Protein AF-A0A6J1DYN1-F1 (afdb_monomer_lite)

pLDDT: mean 83.92, std 8.07, range [42.78, 91.81]

Organism: Momordica charantia (NCBI:txid3673)

Secondary structure (DSSP, 8-state):
-----S-HHHHHHHHHHHHHSS---GGGEEEEEEEEETTEEEEEEEEE-TT-SS-SEEEEEEEEETTEEEEEEEEE-TTTHHHHHHHHHHHHHH---

InterPro domains:
  IPR002683 PsbP, C-terminal [PF01789] (4-96)
  IPR016123 Mog1/PsbP, alpha/beta/alpha sandwich [SSF55724] (3-96)

Foldseek 3Di:
DADDPDDLVVVCQVCVCVQLVHHDDPVQWPDWDWDDDDNKIKIWTWGQRCPGPQERTKIWIWIDDDPDIDIDIDHYYPVCCVVCVVVSVVVNVPDDD

Radius of gyration: 12.98 Å; chains: 1; bounding box: 28×28×34 Å

Sequence (97 aa):
MGRDIGSPEKVIASLGPFVTGNSYDPEELLEASVEKLGDQTYYKYTLETPYALTGTHNLAKATAKGSTVVLFVASANDKQWPASEKILRTMLDSFQL

Structure (mmCIF, N/CA/C/O backbone):
data_AF-A0A6J1DYN1-F1
#
_entry.id   AF-A0A6J1DYN1-F1
#
loop_
_atom_site.group_PDB
_atom_site.id
_atom_site.type_symbol
_atom_site.label_atom_id
_atom_site.label_alt_id
_atom_site.label_comp_id
_atom_site.label_asym_id
_atom_site.label_entity_id
_atom_site.label_seq_id
_atom_site.pdbx_PDB_ins_code
_atom_site.Cartn_x
_atom_site.Cartn_y
_atom_site.Cartn_z
_atom_site.occupancy
_atom_site.B_iso_or_equiv
_atom_site.auth_seq_id
_atom_site.auth_comp_id
_atom_site.auth_asym_id
_atom_site.auth_atom_id
_atom_site.pdbx_PDB_model_num
ATOM 1 N N . MET A 1 1 ? -14.862 11.343 16.461 1.00 42.78 1 MET A N 1
ATOM 2 C CA . MET A 1 1 ? -14.061 10.206 16.984 1.00 42.78 1 MET A CA 1
ATOM 3 C C . MET A 1 1 ? -13.868 9.224 15.835 1.00 42.78 1 MET A C 1
ATOM 5 O O . MET A 1 1 ? -14.723 8.376 15.601 1.00 42.78 1 MET A O 1
ATOM 9 N N . GLY A 1 2 ? -12.816 9.422 15.039 1.00 50.56 2 GLY A N 1
ATOM 10 C CA . GLY A 1 2 ? -12.554 8.594 13.863 1.00 50.56 2 GLY A CA 1
ATOM 11 C C . GLY A 1 2 ? -12.332 7.137 14.226 1.00 50.56 2 GLY A C 1
ATOM 12 O O . GLY A 1 2 ? -11.570 6.840 15.145 1.00 50.56 2 GLY A O 1
ATOM 13 N N . ARG A 1 3 ? -13.034 6.236 13.535 1.00 56.50 3 ARG A N 1
ATOM 14 C CA . ARG A 1 3 ? -12.886 4.794 13.730 1.00 56.50 3 ARG A CA 1
ATOM 15 C C . ARG A 1 3 ? -11.495 4.382 13.268 1.00 56.50 3 ARG A C 1
ATOM 17 O O . ARG A 1 3 ? -11.204 4.403 12.077 1.00 56.50 3 ARG A O 1
ATOM 24 N N . ASP A 1 4 ? -10.659 4.027 14.229 1.00 64.88 4 ASP A N 1
ATOM 25 C CA . ASP A 1 4 ? -9.435 3.286 13.978 1.00 64.88 4 ASP A CA 1
ATOM 26 C C . ASP A 1 4 ? -9.839 1.875 13.524 1.00 64.88 4 ASP A C 1
ATOM 28 O O . ASP A 1 4 ? -10.564 1.179 14.241 1.00 64.88 4 ASP A O 1
ATOM 32 N N . ILE A 1 5 ? -9.456 1.482 12.307 1.00 73.00 5 ILE A N 1
ATOM 33 C CA . ILE A 1 5 ? -9.698 0.120 11.787 1.00 73.00 5 ILE A CA 1
ATOM 34 C C . ILE A 1 5 ? -8.599 -0.861 12.192 1.00 73.00 5 ILE A C 1
ATOM 36 O O . ILE A 1 5 ? -8.600 -2.013 11.759 1.00 73.00 5 ILE A O 1
ATOM 40 N N . GLY A 1 6 ? -7.702 -0.421 13.071 1.00 76.88 6 GLY A N 1
ATOM 41 C CA . GLY A 1 6 ? -6.595 -1.191 13.598 1.00 76.88 6 GLY A CA 1
ATOM 42 C C . GLY A 1 6 ? -5.256 -0.620 13.153 1.00 76.88 6 GLY A C 1
ATOM 43 O O . GLY A 1 6 ? -5.166 0.373 12.433 1.00 76.88 6 GLY A O 1
ATOM 44 N N . SER A 1 7 ? -4.195 -1.287 13.591 1.00 80.94 7 SER A N 1
ATOM 45 C CA . SER A 1 7 ? -2.828 -0.917 13.243 1.00 80.94 7 SER A CA 1
ATOM 46 C C . SER A 1 7 ? -2.605 -1.017 11.725 1.00 80.94 7 SER A C 1
ATOM 48 O O . SER A 1 7 ? -3.136 -1.952 11.107 1.00 80.94 7 SER A O 1
ATOM 50 N N . PRO A 1 8 ? -1.826 -0.101 11.119 1.00 82.19 8 PRO A N 1
ATOM 51 C CA . PRO A 1 8 ? -1.544 -0.103 9.684 1.00 82.19 8 PRO A CA 1
ATOM 52 C C . PRO A 1 8 ? -1.097 -1.472 9.162 1.00 82.19 8 PRO A C 1
ATOM 54 O O . PRO A 1 8 ? -1.493 -1.849 8.063 1.00 82.19 8 PRO A O 1
ATOM 57 N N . GLU A 1 9 ? -0.365 -2.244 9.963 1.00 81.94 9 GLU A N 1
ATOM 58 C CA . GLU A 1 9 ? 0.138 -3.582 9.644 1.00 81.94 9 GLU A CA 1
ATOM 59 C C . GLU A 1 9 ? -0.995 -4.604 9.489 1.00 81.94 9 GLU A C 1
ATOM 61 O O . GLU A 1 9 ? -0.978 -5.424 8.577 1.00 81.94 9 GLU A O 1
ATOM 66 N N . LYS A 1 10 ? -2.023 -4.549 10.347 1.00 84.06 10 LYS A N 1
ATOM 67 C CA . LYS A 1 10 ? -3.193 -5.443 10.242 1.00 84.06 10 LYS A CA 1
ATOM 68 C C . LYS A 1 10 ? -4.058 -5.095 9.042 1.00 84.06 10 LYS A C 1
ATOM 70 O O . LYS A 1 10 ? -4.606 -5.986 8.389 1.00 84.06 10 LYS A O 1
ATOM 75 N N . VAL A 1 11 ? -4.186 -3.799 8.777 1.00 87.19 11 VAL A N 1
ATOM 76 C CA . VAL A 1 11 ? -4.947 -3.286 7.643 1.00 87.19 11 VAL A CA 1
ATOM 77 C C . VAL A 1 11 ? -4.275 -3.727 6.343 1.00 87.19 11 VAL A C 1
ATOM 79 O O . VAL A 1 11 ? -4.932 -4.381 5.539 1.00 87.19 11 VAL A O 1
ATOM 82 N N . ILE A 1 12 ? -2.968 -3.496 6.164 1.00 85.75 12 ILE A N 1
ATOM 83 C CA . ILE A 1 12 ? -2.263 -3.955 4.958 1.00 85.75 12 ILE A CA 1
ATOM 84 C C . ILE A 1 12 ? -2.156 -5.477 4.880 1.00 85.75 12 ILE A C 1
ATOM 86 O O . ILE A 1 12 ? -2.302 -6.012 3.797 1.00 85.75 12 ILE A O 1
ATOM 90 N N . ALA A 1 13 ? -2.023 -6.212 5.987 1.00 85.69 13 ALA A N 1
ATOM 91 C CA . ALA A 1 13 ? -2.036 -7.677 5.930 1.00 85.69 13 ALA A CA 1
ATOM 92 C C . ALA A 1 13 ? -3.371 -8.233 5.398 1.00 85.69 13 ALA A C 1
ATOM 94 O O . ALA A 1 13 ? -3.395 -9.242 4.698 1.00 85.69 13 ALA A O 1
ATOM 95 N N . SER A 1 14 ? -4.485 -7.558 5.702 1.00 86.19 14 SER A N 1
ATOM 96 C CA . SER A 1 14 ? -5.817 -7.946 5.216 1.00 86.19 14 SER A CA 1
ATOM 97 C C . SER A 1 14 ? -6.080 -7.463 3.787 1.00 86.19 14 SER A C 1
ATOM 99 O O . SER A 1 14 ? -6.782 -8.123 3.024 1.00 86.19 14 SER A O 1
ATOM 101 N N . LEU A 1 15 ? -5.544 -6.291 3.436 1.00 86.38 15 LEU A N 1
ATOM 102 C CA . LEU A 1 15 ? -5.784 -5.622 2.158 1.00 86.38 15 LEU A CA 1
ATOM 103 C C . LEU A 1 15 ? -4.727 -5.939 1.097 1.00 86.38 15 LEU A C 1
ATOM 105 O O . LEU A 1 15 ? -4.984 -5.769 -0.088 1.00 86.38 15 LEU A O 1
ATOM 109 N N . GLY A 1 16 ? -3.558 -6.416 1.498 1.00 84.12 16 GLY A N 1
ATOM 110 C CA . GLY A 1 16 ? -2.396 -6.611 0.646 1.00 84.12 16 GLY A CA 1
ATOM 111 C C . GLY A 1 16 ? -2.648 -7.574 -0.515 1.00 84.12 16 GLY A C 1
ATOM 112 O O . GLY A 1 16 ? -2.280 -7.209 -1.625 1.00 84.12 16 GLY A O 1
ATOM 113 N N . PRO A 1 17 ? -3.405 -8.681 -0.361 1.00 86.81 17 PRO A N 1
ATOM 114 C CA . PRO A 1 17 ? -3.846 -9.485 -1.504 1.00 86.81 17 PRO A CA 1
ATOM 115 C C . PRO A 1 17 ? -4.616 -8.711 -2.583 1.00 86.81 17 PRO A C 1
ATOM 117 O O . PRO A 1 17 ? -4.517 -9.028 -3.764 1.00 86.81 17 PRO A O 1
ATOM 120 N N . PHE A 1 18 ? -5.369 -7.674 -2.204 1.00 85.38 18 PHE A N 1
ATOM 121 C CA . PHE A 1 18 ? -6.082 -6.808 -3.150 1.00 85.38 18 PHE A CA 1
ATOM 122 C C . PHE A 1 18 ? -5.168 -5.760 -3.796 1.00 85.38 18 PHE A C 1
ATOM 124 O O . PHE A 1 18 ? -5.515 -5.211 -4.839 1.00 85.38 18 PHE A O 1
ATOM 131 N N . VAL A 1 19 ? -4.016 -5.481 -3.183 1.00 84.00 19 VAL A N 1
ATOM 132 C CA . VAL A 1 19 ? -2.989 -4.574 -3.705 1.00 84.00 19 VAL A CA 1
ATOM 133 C C . VAL A 1 19 ? -2.065 -5.316 -4.676 1.00 84.00 19 VAL A C 1
ATOM 135 O O . VAL A 1 19 ? -1.893 -4.891 -5.816 1.00 84.00 19 VAL A O 1
ATOM 138 N N . THR A 1 20 ? -1.513 -6.454 -4.249 1.00 82.00 20 THR A N 1
ATOM 139 C CA . THR A 1 20 ? -0.541 -7.260 -5.010 1.00 82.00 20 THR A CA 1
ATOM 140 C C . THR A 1 20 ? -1.206 -8.215 -6.010 1.00 82.00 20 THR A C 1
ATOM 142 O O . THR A 1 20 ? -0.573 -8.718 -6.941 1.00 82.00 20 THR A O 1
ATOM 145 N N . GLY A 1 21 ? -2.500 -8.492 -5.831 1.00 79.88 21 GLY A N 1
ATOM 146 C CA . GLY A 1 21 ? -3.226 -9.507 -6.594 1.00 79.88 21 GLY A CA 1
ATOM 147 C C . GLY A 1 21 ? -2.872 -10.951 -6.210 1.00 79.88 21 GLY A C 1
ATOM 148 O O . GLY A 1 21 ? -3.343 -11.872 -6.877 1.00 79.88 21 GLY A O 1
ATOM 149 N N . ASN A 1 22 ? -2.047 -11.173 -5.177 1.00 80.69 22 ASN A N 1
ATOM 150 C CA . ASN A 1 22 ? -1.675 -12.499 -4.669 1.00 80.69 22 ASN A CA 1
ATOM 151 C C . ASN A 1 22 ? -1.594 -12.528 -3.119 1.00 80.69 22 ASN A C 1
ATOM 153 O O . ASN A 1 22 ? -2.579 -12.244 -2.446 1.00 80.69 22 ASN A O 1
ATOM 157 N N . SER A 1 23 ? -0.470 -12.941 -2.533 1.00 79.62 23 SER A N 1
ATOM 158 C CA . SER A 1 23 ? -0.160 -12.857 -1.109 1.00 79.62 23 SER A CA 1
ATOM 159 C C . SER A 1 23 ? 0.590 -11.561 -0.797 1.00 79.62 23 SER A C 1
ATOM 161 O O . SER A 1 23 ? 1.404 -11.102 -1.584 1.00 79.62 23 SER A O 1
ATOM 163 N N . TYR A 1 24 ? 0.328 -10.983 0.369 1.00 83.62 24 TYR A N 1
ATOM 164 C CA . TYR A 1 24 ? 1.112 -9.860 0.874 1.00 83.62 24 TYR A CA 1
ATOM 165 C C . TYR A 1 24 ? 2.413 -10.360 1.497 1.00 83.62 24 TYR A C 1
ATOM 167 O O . TYR A 1 24 ? 2.356 -11.204 2.397 1.00 83.62 24 TYR A O 1
ATOM 175 N N . ASP A 1 25 ? 3.542 -9.802 1.070 1.00 84.56 25 ASP A N 1
ATOM 176 C CA . ASP A 1 25 ? 4.823 -9.975 1.746 1.00 84.56 25 ASP A CA 1
ATOM 177 C C . ASP A 1 25 ? 5.204 -8.679 2.494 1.00 84.56 25 ASP A C 1
ATOM 179 O O . ASP A 1 25 ? 5.269 -7.608 1.886 1.00 84.56 25 ASP A O 1
ATOM 183 N N . PRO A 1 26 ? 5.448 -8.725 3.817 1.00 82.62 26 PRO A N 1
ATOM 184 C CA . PRO A 1 26 ? 5.943 -7.574 4.567 1.00 82.62 26 PRO A CA 1
ATOM 185 C C . PRO A 1 26 ? 7.258 -6.989 4.041 1.00 82.62 26 PRO A C 1
ATOM 187 O O . PRO A 1 26 ? 7.502 -5.808 4.272 1.00 82.62 26 PRO A O 1
ATOM 190 N N . GLU A 1 27 ? 8.094 -7.775 3.355 1.00 85.31 27 GLU A N 1
ATOM 191 C CA . GLU A 1 27 ? 9.329 -7.284 2.727 1.00 85.31 27 GLU A CA 1
ATOM 192 C C . GLU A 1 27 ? 9.053 -6.372 1.521 1.00 85.31 27 GLU A C 1
ATOM 194 O O . GLU A 1 27 ? 9.878 -5.520 1.195 1.00 85.31 27 GLU A O 1
ATOM 199 N N . GLU A 1 28 ? 7.879 -6.491 0.894 1.00 85.75 28 GLU A N 1
ATOM 200 C CA . GLU A 1 28 ? 7.450 -5.630 -0.217 1.00 85.75 28 GLU A CA 1
ATOM 201 C C . GLU A 1 28 ? 6.952 -4.260 0.269 1.00 85.75 28 GLU A C 1
ATOM 203 O O . GLU A 1 28 ? 6.794 -3.336 -0.530 1.00 85.75 28 GLU A O 1
ATOM 208 N N . LEU A 1 29 ? 6.690 -4.095 1.571 1.00 88.25 29 LEU A N 1
ATOM 209 C CA . LEU A 1 29 ? 6.260 -2.825 2.146 1.00 88.25 29 LEU A CA 1
ATOM 210 C C . LEU A 1 29 ? 7.462 -1.894 2.335 1.00 88.25 29 LEU A C 1
ATOM 212 O O . LEU A 1 29 ? 8.239 -2.030 3.277 1.00 88.25 29 LEU A O 1
ATOM 216 N N . LEU A 1 30 ? 7.563 -0.883 1.476 1.00 88.19 30 LEU A N 1
ATOM 217 C CA . LEU A 1 30 ? 8.601 0.140 1.575 1.00 88.19 30 LEU A CA 1
ATOM 218 C C . LEU A 1 30 ? 8.295 1.169 2.658 1.00 88.19 30 LEU A C 1
ATOM 220 O O . LEU A 1 30 ? 9.175 1.585 3.409 1.00 88.19 30 LEU A O 1
ATOM 224 N N . GLU A 1 31 ? 7.045 1.622 2.709 1.00 88.69 31 GLU A N 1
ATOM 225 C CA . GLU A 1 31 ? 6.635 2.683 3.618 1.00 88.69 31 GLU A CA 1
ATOM 226 C C . GLU A 1 31 ? 5.179 2.495 4.031 1.00 88.69 31 GLU A C 1
ATOM 228 O O . GLU A 1 31 ? 4.314 2.220 3.199 1.00 88.69 31 GLU A O 1
ATOM 233 N N . ALA A 1 32 ? 4.903 2.698 5.317 1.00 88.44 32 ALA A N 1
ATOM 234 C CA . ALA A 1 32 ? 3.555 2.817 5.846 1.00 88.44 32 ALA A CA 1
ATOM 235 C C . ALA A 1 32 ? 3.449 4.102 6.662 1.00 88.44 32 ALA A C 1
ATOM 237 O O . ALA A 1 32 ? 4.256 4.355 7.558 1.00 88.44 32 ALA A O 1
ATOM 238 N N . SER A 1 33 ? 2.431 4.904 6.376 1.00 87.62 33 SER A N 1
ATOM 239 C CA . SER A 1 33 ? 2.145 6.119 7.127 1.00 87.62 33 SER A CA 1
ATOM 240 C C . SER A 1 33 ? 0.660 6.232 7.434 1.00 87.62 33 SER A C 1
ATOM 242 O O . SER A 1 33 ? -0.205 5.740 6.708 1.00 87.62 33 SER A O 1
ATOM 244 N N . VAL A 1 34 ? 0.356 6.859 8.567 1.00 87.94 34 VAL A N 1
ATOM 245 C CA . VAL A 1 34 ? -1.017 7.085 9.016 1.00 87.94 34 VAL A CA 1
ATOM 246 C C . VAL A 1 34 ? -1.249 8.579 9.098 1.00 87.94 34 VAL A C 1
ATOM 248 O O . VAL A 1 34 ? -0.578 9.287 9.846 1.00 87.94 34 VAL A O 1
ATOM 251 N N . GLU A 1 35 ? -2.235 9.053 8.353 1.00 87.62 35 GLU A N 1
ATOM 252 C CA . GLU A 1 35 ? -2.652 10.445 8.333 1.00 87.62 35 GLU A CA 1
ATOM 253 C C . GLU A 1 35 ? -4.069 10.567 8.880 1.00 87.62 35 GLU A C 1
ATOM 255 O O . GLU A 1 35 ? -4.992 9.885 8.437 1.00 87.62 35 GLU A O 1
ATOM 260 N N . LYS A 1 36 ? -4.270 11.469 9.838 1.00 84.75 36 LYS A N 1
ATOM 261 C CA . LYS A 1 36 ? -5.611 11.854 10.282 1.00 84.75 36 LYS A CA 1
ATOM 262 C C . LYS A 1 36 ? -6.024 13.139 9.584 1.00 84.75 36 LYS A C 1
ATOM 264 O O . LYS A 1 36 ? -5.426 14.186 9.813 1.00 84.75 36 LYS A O 1
ATOM 269 N N . LEU A 1 37 ? -7.079 13.058 8.780 1.00 83.81 37 LEU A N 1
ATOM 270 C CA . LEU A 1 37 ? -7.757 14.212 8.201 1.00 83.81 37 LEU A CA 1
ATOM 271 C C . LEU A 1 37 ? -9.132 14.349 8.857 1.00 83.81 37 LEU A C 1
ATOM 273 O O . LEU A 1 37 ? -10.053 13.577 8.592 1.00 83.81 37 LEU A O 1
ATOM 277 N N . GLY A 1 38 ? -9.255 15.334 9.749 1.00 81.75 38 GLY A N 1
ATOM 278 C CA . GLY A 1 38 ? -10.474 15.573 10.519 1.00 81.75 38 GLY A CA 1
ATOM 279 C C . GLY A 1 38 ? -10.838 14.378 11.403 1.00 81.75 38 GLY A C 1
ATOM 280 O O . GLY A 1 38 ? -10.058 13.962 12.258 1.00 81.75 38 GLY A O 1
ATOM 281 N N . ASP A 1 39 ? -12.027 13.821 11.181 1.00 78.56 39 ASP A N 1
ATOM 282 C CA . ASP A 1 39 ? -12.536 12.639 11.884 1.00 78.56 39 ASP A CA 1
ATOM 283 C C . ASP A 1 39 ? -12.199 11.316 11.178 1.00 78.56 39 ASP A C 1
ATOM 285 O O . ASP A 1 39 ? -12.715 10.267 11.561 1.00 78.56 39 ASP A O 1
ATOM 289 N N . GLN A 1 40 ? -11.353 11.331 10.147 1.00 82.56 40 GLN A N 1
ATOM 290 C CA . GLN A 1 40 ? -11.066 10.151 9.343 1.00 82.56 40 GLN A CA 1
ATOM 291 C C . GLN A 1 40 ? -9.574 9.828 9.327 1.00 82.56 40 GLN A C 1
ATOM 293 O O . GLN A 1 40 ? -8.722 10.697 9.143 1.00 82.56 40 GLN A O 1
ATOM 298 N N . THR A 1 41 ? -9.264 8.551 9.538 1.00 87.00 41 THR A N 1
ATOM 299 C CA . THR A 1 41 ? -7.899 8.030 9.476 1.00 87.00 41 THR A CA 1
ATOM 300 C C . THR A 1 41 ? -7.661 7.434 8.094 1.00 87.00 41 THR A C 1
ATOM 302 O O . THR A 1 41 ? -8.456 6.624 7.605 1.00 87.00 41 THR A O 1
ATOM 305 N N . TYR A 1 42 ? -6.570 7.847 7.467 1.00 89.31 42 TYR A N 1
ATOM 306 C CA . TYR A 1 42 ? -6.072 7.345 6.200 1.00 89.31 42 TYR A CA 1
ATOM 307 C C . TYR A 1 42 ? -4.763 6.613 6.455 1.00 89.31 42 TYR A C 1
ATOM 309 O O . TYR A 1 42 ? -3.860 7.142 7.096 1.00 89.31 42 TYR A O 1
ATOM 317 N N . TYR A 1 43 ? -4.663 5.403 5.935 1.00 90.38 43 TYR A N 1
ATOM 318 C CA . TYR A 1 43 ? -3.468 4.582 6.008 1.00 90.38 43 TYR A CA 1
ATOM 319 C C . TYR A 1 43 ? -2.885 4.531 4.603 1.00 90.38 43 TYR A C 1
ATOM 321 O O . TYR A 1 43 ? -3.551 4.057 3.683 1.00 90.38 43 TYR A O 1
ATOM 329 N N . LYS A 1 44 ? -1.692 5.084 4.421 1.00 91.69 44 LYS A N 1
ATOM 330 C CA . LYS A 1 44 ? -0.970 5.094 3.151 1.00 91.69 44 LYS A CA 1
ATOM 331 C C . LYS A 1 44 ? 0.112 4.028 3.195 1.00 91.69 44 LYS A C 1
ATOM 333 O O . LYS A 1 44 ? 0.805 3.888 4.201 1.00 91.69 44 LYS A O 1
ATOM 338 N N . TYR A 1 45 ? 0.258 3.317 2.091 1.00 90.69 45 TYR A N 1
ATOM 339 C CA . TYR A 1 45 ? 1.242 2.265 1.919 1.00 90.69 45 TYR A CA 1
ATOM 340 C C . TYR A 1 45 ? 1.912 2.423 0.562 1.00 90.69 45 TYR A C 1
ATOM 342 O O . TYR A 1 45 ? 1.239 2.595 -0.458 1.00 90.69 45 TYR A O 1
ATOM 350 N N . THR A 1 46 ? 3.231 2.329 0.563 1.00 90.25 46 THR A N 1
ATOM 351 C CA . THR A 1 46 ? 4.048 2.223 -0.640 1.00 90.25 46 THR A CA 1
ATOM 352 C C . THR A 1 46 ? 4.618 0.819 -0.657 1.00 90.25 46 THR A C 1
ATOM 354 O O . THR A 1 46 ? 5.300 0.431 0.291 1.00 90.25 46 THR A O 1
ATOM 357 N N . LEU A 1 47 ? 4.324 0.061 -1.709 1.00 88.88 47 LEU A N 1
ATOM 358 C CA . LEU A 1 47 ? 4.823 -1.291 -1.886 1.00 88.88 47 LEU A CA 1
ATOM 359 C C . LEU A 1 47 ? 5.606 -1.409 -3.193 1.00 88.88 47 LEU A C 1
ATOM 361 O O . LEU A 1 47 ? 5.194 -0.882 -4.231 1.00 88.88 47 LEU A O 1
ATOM 365 N N . GLU A 1 48 ? 6.710 -2.142 -3.136 1.00 86.69 48 GLU A N 1
ATOM 366 C CA . GLU A 1 48 ? 7.438 -2.632 -4.302 1.00 86.69 48 GLU A CA 1
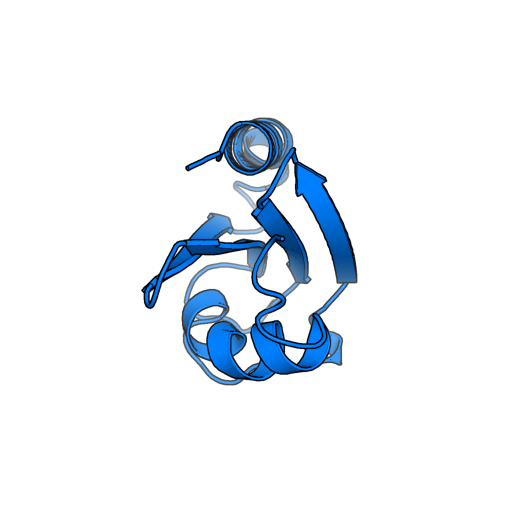ATOM 367 C C . GLU A 1 48 ? 7.277 -4.139 -4.372 1.00 86.69 48 GLU A C 1
ATOM 369 O O . GLU A 1 48 ? 7.818 -4.890 -3.569 1.00 86.69 48 GLU A O 1
ATOM 374 N N . THR A 1 49 ? 6.488 -4.571 -5.342 1.00 83.19 49 THR A N 1
ATOM 375 C CA . THR A 1 49 ? 5.999 -5.938 -5.465 1.00 83.19 49 THR A CA 1
ATOM 376 C C . THR A 1 49 ? 6.445 -6.472 -6.823 1.00 83.19 49 THR A C 1
ATOM 378 O O . THR A 1 49 ? 5.637 -6.571 -7.754 1.00 83.19 49 THR A O 1
ATOM 381 N N . PRO A 1 50 ? 7.740 -6.778 -7.003 1.00 75.56 50 PRO A N 1
ATOM 382 C CA . PRO A 1 50 ? 8.294 -7.171 -8.299 1.00 75.56 50 PRO A CA 1
ATOM 383 C C . PRO A 1 50 ? 7.627 -8.426 -8.887 1.00 75.56 50 PRO A C 1
ATOM 385 O O . PRO A 1 50 ? 7.684 -8.648 -10.096 1.00 75.56 50 PRO A O 1
ATOM 388 N N . TYR A 1 51 ? 6.966 -9.225 -8.042 1.00 73.88 51 TYR A N 1
ATOM 389 C CA . TYR A 1 51 ? 6.271 -10.457 -8.413 1.00 73.88 51 TYR A CA 1
ATOM 390 C C . TYR A 1 51 ? 4.738 -10.341 -8.415 1.00 73.88 51 TYR A C 1
ATOM 392 O O . TYR A 1 51 ? 4.055 -11.333 -8.683 1.00 73.88 51 TYR A O 1
ATOM 400 N N . ALA A 1 52 ? 4.179 -9.166 -8.114 1.00 76.00 52 ALA A N 1
ATOM 401 C CA . ALA A 1 52 ? 2.735 -8.962 -8.143 1.00 76.00 52 ALA A CA 1
ATOM 402 C C . ALA A 1 52 ? 2.180 -9.023 -9.569 1.00 76.00 52 ALA A C 1
ATOM 404 O O . ALA A 1 52 ? 2.820 -8.639 -10.549 1.00 76.00 52 ALA A O 1
ATOM 405 N N . LEU A 1 53 ? 0.924 -9.453 -9.673 1.00 70.06 53 LEU A N 1
ATOM 406 C CA . LEU A 1 53 ? 0.213 -9.540 -10.952 1.00 70.06 53 LEU A CA 1
ATOM 407 C C . LEU A 1 53 ? -0.309 -8.174 -11.428 1.00 70.06 53 LEU A C 1
ATOM 409 O O . LEU A 1 53 ? -0.639 -8.015 -12.602 1.00 70.06 53 LEU A O 1
ATOM 413 N N . THR A 1 54 ? -0.404 -7.196 -10.523 1.00 70.31 54 THR A N 1
ATOM 414 C CA . THR A 1 54 ? -1.010 -5.873 -10.749 1.00 70.31 54 THR A CA 1
ATOM 415 C C . THR A 1 54 ? -0.006 -4.795 -11.175 1.00 70.31 54 THR A C 1
ATOM 417 O O . THR A 1 54 ? -0.418 -3.767 -11.717 1.00 70.31 54 THR A O 1
ATOM 420 N N . GLY A 1 55 ? 1.296 -5.014 -10.971 1.00 74.94 55 GLY A N 1
ATOM 421 C CA . GLY A 1 55 ? 2.370 -4.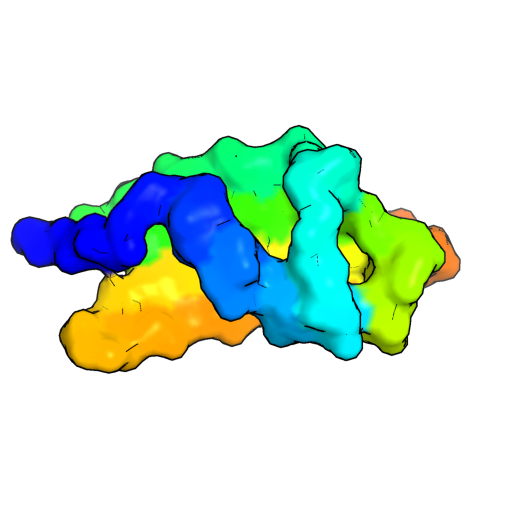055 -11.245 1.00 74.94 55 GLY A CA 1
ATOM 422 C C . GLY A 1 55 ? 3.527 -4.211 -10.258 1.00 74.94 55 GLY A C 1
ATOM 423 O O . GLY A 1 55 ? 3.349 -4.795 -9.195 1.00 74.94 55 GLY A O 1
ATOM 424 N N . THR A 1 56 ? 4.705 -3.698 -10.608 1.00 84.06 56 THR A N 1
ATOM 425 C CA . THR A 1 56 ? 5.909 -3.781 -9.765 1.00 84.06 56 THR A CA 1
ATOM 426 C C . THR A 1 56 ? 5.948 -2.702 -8.687 1.00 84.06 56 THR A C 1
ATOM 428 O O . THR A 1 56 ? 6.488 -2.936 -7.612 1.00 84.06 56 THR A O 1
ATOM 431 N N . HIS A 1 57 ? 5.313 -1.554 -8.927 1.00 88.81 57 HIS A N 1
ATOM 432 C CA . HIS A 1 57 ? 5.154 -0.487 -7.947 1.00 88.81 57 HIS A CA 1
ATOM 433 C C . HIS A 1 57 ? 3.676 -0.279 -7.627 1.00 88.81 57 HIS A C 1
ATOM 435 O O . HIS A 1 57 ? 2.855 -0.064 -8.526 1.00 88.81 57 HIS A O 1
ATOM 441 N N . ASN A 1 58 ? 3.343 -0.302 -6.340 1.00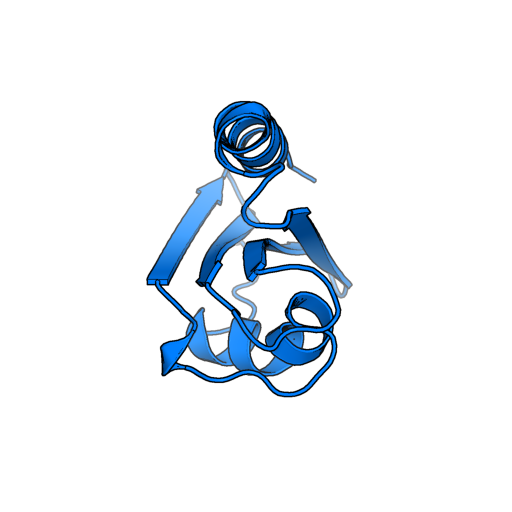 88.69 58 ASN A N 1
ATOM 442 C CA . ASN A 1 58 ? 1.980 -0.175 -5.849 1.00 88.69 58 ASN A CA 1
ATOM 443 C C . ASN A 1 58 ? 1.887 0.906 -4.771 1.00 88.69 58 ASN A C 1
ATOM 445 O O . ASN A 1 58 ? 2.591 0.887 -3.766 1.00 88.69 58 ASN A O 1
ATOM 449 N N . LEU A 1 59 ? 0.966 1.844 -4.964 1.00 90.94 59 LEU A N 1
ATOM 450 C CA . LEU A 1 59 ? 0.565 2.819 -3.957 1.00 90.94 59 LEU A CA 1
ATOM 451 C C . LEU A 1 59 ? -0.837 2.468 -3.487 1.00 90.94 59 LEU A C 1
ATOM 453 O O . LEU A 1 59 ? -1.770 2.409 -4.287 1.00 90.94 59 LEU A O 1
ATOM 457 N N . ALA A 1 60 ? -0.998 2.267 -2.188 1.00 90.94 60 ALA A N 1
ATOM 458 C CA . ALA A 1 60 ? -2.283 1.957 -1.592 1.00 90.94 60 ALA A CA 1
ATOM 459 C C . ALA A 1 60 ? -2.657 2.996 -0.535 1.00 90.94 60 ALA A C 1
ATOM 461 O O . ALA A 1 60 ? -1.825 3.451 0.248 1.00 90.94 60 ALA A O 1
ATOM 462 N N . LYS A 1 61 ? -3.932 3.378 -0.500 1.00 91.81 61 LYS A N 1
ATOM 463 C CA . LYS A 1 61 ? -4.501 4.229 0.545 1.00 91.81 61 LYS A CA 1
ATOM 464 C C . LYS A 1 61 ? -5.805 3.626 1.026 1.00 91.81 61 LYS A C 1
ATOM 466 O O . LYS A 1 61 ? -6.765 3.515 0.269 1.00 91.81 61 LYS A O 1
ATOM 471 N N . ALA A 1 62 ? -5.831 3.232 2.288 1.00 89.62 62 ALA A N 1
ATOM 472 C CA . ALA A 1 62 ? -6.997 2.670 2.939 1.00 89.62 62 ALA A CA 1
ATOM 473 C C . ALA A 1 62 ? -7.618 3.691 3.890 1.00 89.62 62 ALA A C 1
ATOM 475 O O . ALA A 1 62 ? -6.925 4.465 4.550 1.00 89.62 62 ALA A O 1
ATOM 476 N N . THR A 1 63 ? -8.940 3.686 3.992 1.00 89.06 63 THR A N 1
ATOM 477 C CA . THR A 1 63 ? -9.656 4.472 4.993 1.00 89.06 63 THR A CA 1
ATOM 478 C C . THR A 1 63 ? -10.967 3.804 5.382 1.00 89.06 63 THR A C 1
ATOM 480 O O . THR A 1 63 ? -11.522 2.994 4.639 1.00 89.06 63 THR A O 1
ATOM 483 N N . ALA A 1 64 ? -11.470 4.148 6.561 1.00 85.31 64 ALA A N 1
ATOM 484 C CA . ALA A 1 64 ? -12.696 3.603 7.112 1.00 85.31 64 ALA A CA 1
ATOM 485 C C . ALA A 1 64 ? -13.759 4.684 7.241 1.00 85.31 64 ALA A C 1
ATOM 487 O O . ALA A 1 64 ? -13.549 5.696 7.915 1.00 85.31 64 ALA A O 1
ATOM 488 N N . LYS A 1 65 ? -14.928 4.461 6.640 1.00 81.88 65 LYS A N 1
ATOM 489 C CA . LYS A 1 65 ? -16.095 5.337 6.768 1.00 81.88 65 LYS A CA 1
ATOM 490 C C . LYS A 1 65 ? -17.300 4.505 7.168 1.00 81.88 65 LYS A C 1
ATOM 492 O O . LYS A 1 65 ? -17.804 3.691 6.396 1.00 81.88 65 LYS A O 1
ATOM 497 N N . GLY A 1 66 ? -17.791 4.702 8.386 1.00 77.69 66 GLY A N 1
ATOM 498 C CA . GLY A 1 66 ? -18.901 3.883 8.854 1.00 77.69 66 GLY A CA 1
ATOM 499 C C . GLY A 1 66 ? -18.475 2.419 9.028 1.00 77.69 66 GLY A C 1
ATOM 500 O O . GLY A 1 66 ? -17.433 2.128 9.609 1.00 77.69 66 GLY A O 1
ATOM 501 N N . SER A 1 67 ? -19.290 1.502 8.515 1.00 78.94 67 SER A N 1
ATOM 502 C CA . SER A 1 67 ? -18.994 0.065 8.411 1.00 78.94 67 SER A CA 1
ATOM 503 C C . SER A 1 67 ? -18.226 -0.317 7.137 1.00 78.94 67 SER A C 1
ATOM 505 O O . SER A 1 67 ? -18.006 -1.501 6.906 1.00 78.94 67 SER A O 1
ATOM 507 N N . THR A 1 68 ? -17.853 0.652 6.293 1.00 82.00 68 THR A N 1
ATOM 508 C CA . THR A 1 68 ? -17.190 0.399 5.007 1.00 82.00 68 THR A CA 1
ATOM 509 C C . THR A 1 68 ? -15.712 0.757 5.090 1.00 82.00 68 THR A C 1
ATOM 511 O O . THR A 1 68 ? -15.350 1.837 5.563 1.00 82.00 68 THR A O 1
ATOM 514 N N . VAL A 1 69 ? -14.864 -0.142 4.599 1.00 84.25 69 VAL A N 1
ATOM 515 C CA . VAL A 1 69 ? -13.451 0.133 4.333 1.00 84.25 69 VAL A CA 1
ATOM 516 C C . VAL A 1 69 ? -13.312 0.399 2.845 1.00 84.25 69 VAL A C 1
ATOM 518 O O . VAL A 1 69 ? -13.805 -0.374 2.027 1.00 84.25 69 VAL A O 1
ATOM 521 N N . VAL A 1 70 ? -12.661 1.502 2.502 1.00 87.62 70 VAL A N 1
ATOM 522 C CA . VAL A 1 70 ? -12.344 1.844 1.121 1.00 87.62 70 VAL A CA 1
ATOM 523 C C . VAL A 1 70 ? -10.843 1.749 0.953 1.00 87.62 70 VAL A C 1
ATOM 525 O O . VAL A 1 70 ? -10.087 2.369 1.701 1.00 87.62 70 VAL A O 1
ATOM 528 N N . LEU A 1 71 ? -10.433 0.959 -0.031 1.00 89.38 71 LEU A N 1
ATOM 529 C CA . LEU A 1 71 ? -9.052 0.793 -0.440 1.00 89.38 71 LEU A CA 1
ATOM 530 C C . LEU A 1 71 ? -8.909 1.374 -1.843 1.00 89.38 71 LEU A C 1
ATOM 532 O O . LEU A 1 71 ? -9.557 0.918 -2.782 1.00 89.38 71 LEU A O 1
ATOM 536 N N . PHE A 1 72 ? -8.052 2.374 -1.969 1.00 90.44 72 PHE A N 1
ATOM 537 C CA . PHE A 1 72 ? -7.591 2.882 -3.245 1.00 90.44 72 PHE A CA 1
ATOM 538 C C . PHE A 1 72 ? -6.232 2.255 -3.548 1.00 90.44 72 PHE A C 1
ATOM 540 O O . PHE A 1 72 ? -5.332 2.341 -2.714 1.00 90.44 72 PHE A O 1
ATOM 547 N N . VAL A 1 73 ? -6.085 1.641 -4.720 1.00 89.25 73 VAL A N 1
ATOM 548 C CA . VAL A 1 73 ? -4.820 1.064 -5.190 1.00 89.25 73 VAL A CA 1
ATOM 549 C C . VAL A 1 73 ? -4.472 1.678 -6.536 1.00 89.25 73 VAL A C 1
ATOM 551 O O . VAL A 1 73 ? -5.291 1.687 -7.453 1.00 89.25 73 VAL A O 1
ATOM 554 N N . ALA A 1 74 ? -3.250 2.179 -6.644 1.00 89.12 74 ALA A N 1
ATOM 555 C CA . ALA A 1 74 ? -2.648 2.674 -7.865 1.00 89.12 74 ALA A CA 1
ATOM 556 C C . ALA A 1 74 ? -1.386 1.859 -8.150 1.00 89.12 74 ALA A C 1
ATOM 558 O O . ALA A 1 74 ? -0.408 1.951 -7.411 1.00 89.12 74 ALA A O 1
ATOM 559 N N . SER A 1 75 ? -1.417 1.074 -9.223 1.00 87.06 75 SER A N 1
ATOM 560 C CA . SER A 1 75 ? -0.307 0.224 -9.640 1.00 87.06 75 SER A CA 1
ATOM 561 C C . SER A 1 75 ? 0.315 0.721 -10.943 1.00 87.06 75 SER A C 1
ATOM 563 O O . SER A 1 75 ? -0.360 1.291 -11.805 1.00 87.06 75 SER A O 1
ATOM 565 N N . ALA A 1 76 ? 1.617 0.511 -11.095 1.00 88.88 76 ALA A N 1
ATOM 566 C CA . ALA A 1 76 ? 2.338 0.741 -12.339 1.00 88.88 76 ALA A CA 1
ATOM 567 C C . ALA A 1 76 ? 3.539 -0.205 -12.445 1.00 88.88 76 ALA A C 1
ATOM 569 O O . ALA A 1 76 ? 4.057 -0.701 -11.447 1.00 88.88 76 ALA A O 1
ATOM 570 N N . ASN A 1 77 ? 3.974 -0.475 -13.674 1.00 87.31 77 ASN A N 1
ATOM 571 C CA . ASN A 1 77 ? 5.209 -1.220 -13.922 1.00 87.31 77 ASN A CA 1
ATOM 572 C C . ASN A 1 77 ? 6.432 -0.288 -13.996 1.00 87.31 77 ASN A C 1
ATOM 574 O O . ASN A 1 77 ? 6.282 0.924 -14.166 1.00 87.31 77 ASN A O 1
ATOM 578 N N . ASP A 1 78 ? 7.637 -0.860 -13.981 1.00 85.88 78 ASP A N 1
ATOM 579 C CA . ASP A 1 78 ? 8.914 -0.121 -14.014 1.00 85.88 78 ASP A CA 1
ATOM 580 C C . ASP A 1 78 ? 9.040 0.848 -15.198 1.00 85.88 78 ASP A C 1
ATOM 582 O O . ASP A 1 78 ? 9.700 1.880 -15.105 1.00 85.88 78 ASP A O 1
ATOM 586 N N . LYS A 1 79 ? 8.402 0.546 -16.339 1.00 87.25 79 LYS A N 1
ATOM 587 C CA . LYS A 1 79 ? 8.435 1.428 -17.518 1.00 87.25 79 LYS A CA 1
ATOM 588 C C . LYS A 1 79 ? 7.534 2.648 -17.341 1.00 87.25 79 LYS A C 1
ATOM 590 O O . LYS A 1 79 ? 7.841 3.718 -17.858 1.00 87.25 79 LYS A O 1
ATOM 595 N N . GLN A 1 80 ? 6.405 2.478 -16.658 1.00 87.12 80 GLN A N 1
ATOM 596 C CA . GLN A 1 80 ? 5.414 3.527 -16.425 1.00 87.12 80 GLN A CA 1
ATOM 597 C C . GLN A 1 80 ? 5.749 4.373 -15.198 1.00 87.12 80 GLN A C 1
ATOM 599 O O . GLN A 1 80 ? 5.402 5.556 -15.178 1.00 87.12 80 GLN A O 1
ATOM 604 N N . TRP A 1 81 ? 6.412 3.786 -14.200 1.00 87.12 81 TRP A N 1
ATOM 605 C CA . TRP A 1 81 ? 6.668 4.409 -12.906 1.00 87.12 81 TRP A CA 1
ATOM 606 C C . TRP A 1 81 ? 7.379 5.765 -13.006 1.00 87.12 81 TRP A C 1
ATOM 608 O O . TRP A 1 81 ? 6.813 6.734 -12.506 1.00 87.12 81 TRP A O 1
ATOM 618 N N . PRO A 1 82 ? 8.492 5.936 -13.750 1.00 88.69 82 PRO A N 1
ATOM 619 C CA . PRO A 1 82 ? 9.190 7.224 -13.813 1.00 88.69 82 PRO A CA 1
ATOM 620 C C . PRO A 1 82 ? 8.326 8.370 -14.360 1.00 88.69 82 PRO A C 1
ATOM 622 O O . PRO A 1 82 ? 8.489 9.523 -13.969 1.00 88.69 82 PRO A O 1
ATOM 625 N N . ALA A 1 83 ? 7.398 8.064 -15.272 1.00 89.88 83 ALA A N 1
ATOM 626 C CA . ALA A 1 83 ? 6.495 9.052 -15.862 1.00 89.88 83 ALA A CA 1
ATOM 627 C C . ALA A 1 83 ? 5.210 9.253 -15.041 1.00 89.88 83 ALA A C 1
ATOM 629 O O . ALA A 1 83 ? 4.608 10.327 -15.087 1.00 89.88 83 ALA A O 1
ATOM 630 N N . SER A 1 84 ? 4.780 8.226 -14.305 1.00 88.81 84 SER A N 1
ATOM 631 C CA . SER A 1 84 ? 3.465 8.183 -13.657 1.00 88.81 84 SER A CA 1
ATOM 632 C C . SER A 1 84 ? 3.533 8.411 -12.154 1.00 88.81 84 SER A C 1
ATOM 634 O O . SER A 1 84 ? 2.545 8.873 -11.597 1.00 88.81 84 SER A O 1
ATOM 636 N N . GLU A 1 85 ? 4.667 8.157 -11.494 1.00 88.19 85 GLU A N 1
ATOM 637 C CA . GLU A 1 85 ? 4.818 8.198 -10.033 1.00 88.19 85 GLU A CA 1
ATOM 638 C C . GLU A 1 85 ? 4.245 9.490 -9.453 1.00 88.19 85 GLU A C 1
ATOM 640 O O . GLU A 1 85 ? 3.391 9.455 -8.569 1.00 88.19 85 GLU A O 1
ATOM 645 N N . LYS A 1 86 ? 4.650 10.644 -9.995 1.00 89.88 86 LYS A N 1
ATOM 646 C CA . LYS A 1 86 ? 4.176 11.947 -9.519 1.00 89.88 86 LYS A CA 1
ATOM 647 C C . LYS A 1 86 ? 2.653 12.078 -9.616 1.00 89.88 86 LYS A C 1
ATOM 649 O O . LYS A 1 86 ? 2.020 12.618 -8.709 1.00 89.88 86 LYS A O 1
ATOM 654 N N . ILE A 1 87 ? 2.065 11.588 -10.706 1.00 91.12 87 ILE A N 1
ATOM 655 C CA . ILE A 1 87 ? 0.619 11.634 -10.939 1.00 91.12 87 ILE A CA 1
ATOM 656 C C . ILE A 1 87 ? -0.094 10.667 -9.990 1.00 91.12 87 ILE A C 1
ATOM 658 O O . ILE A 1 87 ? -1.054 11.069 -9.341 1.00 91.12 87 ILE A O 1
ATOM 662 N N . LEU A 1 88 ? 0.399 9.434 -9.852 1.00 89.38 88 LEU A N 1
ATOM 663 C CA . LEU A 1 88 ? -0.178 8.413 -8.975 1.00 89.38 88 LEU A CA 1
ATOM 664 C C . LEU A 1 88 ? -0.117 8.843 -7.504 1.00 89.38 88 LEU A C 1
ATOM 666 O O . LEU A 1 88 ? -1.116 8.731 -6.800 1.00 89.38 88 LEU A O 1
ATOM 670 N N . ARG A 1 89 ? 1.004 9.426 -7.058 1.00 88.94 89 ARG A N 1
ATOM 671 C CA . 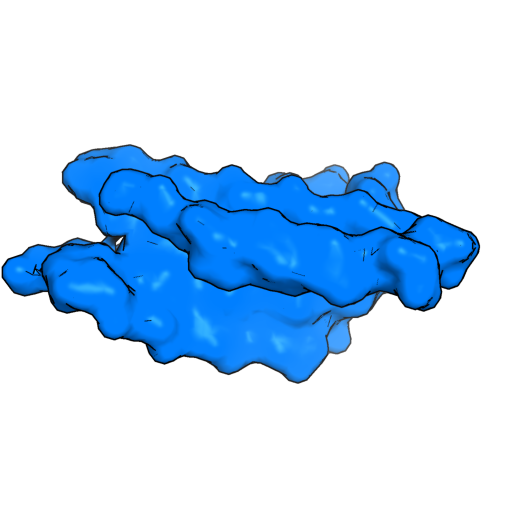ARG A 1 89 ? 1.127 10.032 -5.722 1.00 88.94 89 ARG A CA 1
ATOM 672 C C . ARG A 1 89 ? 0.139 11.182 -5.534 1.00 88.94 89 ARG A C 1
ATOM 674 O O . ARG A 1 89 ? -0.551 11.226 -4.525 1.00 88.94 89 ARG A O 1
ATOM 681 N N . THR A 1 90 ? -0.019 12.053 -6.533 1.00 90.38 90 THR A N 1
ATOM 682 C CA . THR A 1 90 ? -1.010 13.145 -6.473 1.00 90.38 90 THR A CA 1
ATOM 683 C C . THR A 1 90 ? -2.447 12.609 -6.388 1.00 90.38 90 THR A C 1
ATOM 685 O O . THR A 1 90 ? -3.263 13.128 -5.624 1.00 90.38 90 THR A O 1
ATOM 688 N N . MET A 1 91 ? -2.776 11.552 -7.139 1.00 89.56 91 MET A N 1
ATOM 689 C CA . MET A 1 91 ? -4.075 10.871 -7.051 1.00 89.56 91 MET A CA 1
ATOM 690 C C . MET A 1 91 ? -4.293 10.266 -5.658 1.00 89.56 91 MET A C 1
ATOM 692 O O . MET A 1 91 ? -5.349 10.461 -5.062 1.00 89.56 91 MET A O 1
ATOM 696 N N . LEU A 1 92 ? -3.276 9.600 -5.107 1.00 89.25 92 LEU A N 1
ATOM 697 C CA . LEU A 1 92 ? -3.303 9.034 -3.759 1.00 89.25 92 LEU A CA 1
ATOM 698 C C . LEU A 1 92 ? -3.510 10.118 -2.685 1.00 89.25 92 LEU A C 1
ATOM 700 O O . LEU A 1 92 ? -4.310 9.953 -1.763 1.00 89.25 92 LEU A O 1
ATOM 704 N N . ASP A 1 93 ? -2.813 11.246 -2.793 1.00 87.25 93 ASP A N 1
ATOM 705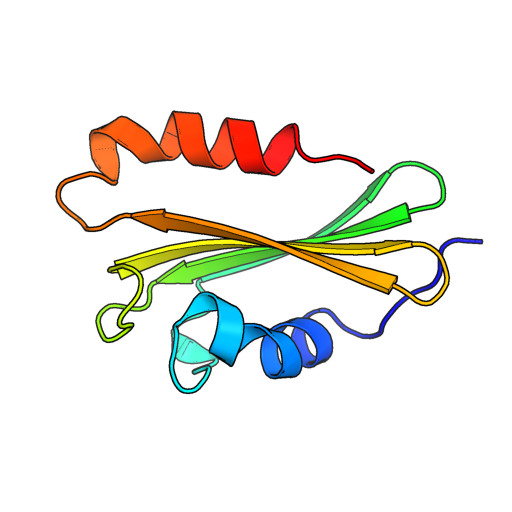 C CA . ASP A 1 93 ? -2.897 12.339 -1.823 1.00 87.25 93 ASP A CA 1
ATOM 706 C C . ASP A 1 93 ? -4.243 13.065 -1.890 1.00 87.25 93 ASP A C 1
ATOM 708 O O . ASP A 1 93 ? -4.845 13.333 -0.846 1.00 87.25 93 ASP A O 1
ATOM 712 N N . SER A 1 94 ? -4.759 13.297 -3.100 1.00 88.19 94 SER A N 1
ATOM 713 C CA . SER A 1 94 ? -6.072 13.921 -3.327 1.00 88.19 94 SER A CA 1
ATOM 714 C C . SER A 1 94 ? -7.259 13.022 -2.973 1.00 88.19 94 SER A C 1
ATOM 716 O O . SER A 1 94 ? -8.359 13.531 -2.766 1.00 88.19 94 SER A O 1
ATOM 718 N N . PHE A 1 95 ? -7.057 11.706 -2.853 1.00 85.56 95 PHE A N 1
ATOM 719 C CA . PHE A 1 95 ? -8.111 10.778 -2.460 1.00 85.56 95 PHE A CA 1
ATOM 720 C C . PHE A 1 95 ? -8.579 11.040 -1.020 1.00 85.56 95 PHE A C 1
ATOM 722 O O . PHE A 1 95 ? -7.846 10.793 -0.055 1.00 85.56 95 PHE A O 1
ATOM 729 N N . GLN A 1 96 ? -9.810 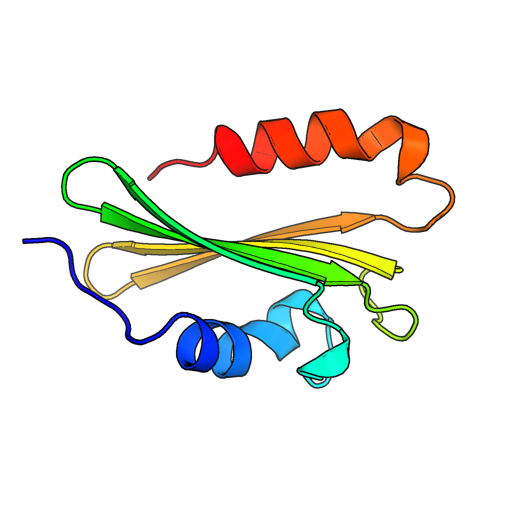11.530 -0.884 1.00 82.81 96 GLN A N 1
ATOM 730 C CA . GLN A 1 96 ? -10.504 11.802 0.375 1.00 82.81 96 GLN A CA 1
ATOM 731 C C . GLN A 1 96 ? -11.988 11.428 0.211 1.00 82.81 96 GLN A C 1
ATOM 733 O O . GLN A 1 96 ? -12.539 11.586 -0.880 1.00 82.81 96 GLN A O 1
ATOM 738 N N . LEU A 1 97 ? -12.618 10.908 1.270 1.00 75.75 97 LEU A N 1
ATOM 739 C CA . LEU A 1 97 ? -14.024 10.470 1.292 1.00 75.75 97 LEU A CA 1
ATOM 740 C C . LEU A 1 97 ? -14.957 11.401 2.062 1.00 75.75 97 LEU A C 1
ATOM 742 O O . LEU A 1 97 ? -14.514 12.079 3.006 1.00 75.75 97 LEU A O 1
#